Protein AF-A0A017RSM1-F1 (afdb_monomer_lite)

pLDDT: mean 86.15, std 14.22, range [49.44, 97.94]

Radius of gyration: 36.47 Å; chains: 1; bounding box: 91×20×106 Å

Secondary structure (DSSP, 8-state):
-HHHHHHHHHHHHHHHHHHHTS-HHHHHHHHHHHHHHHHHHHHHHHHHHHHHHHHHHHHHHHHHHHHHHHHHHHHHHHHHHHHHHHHHHHGGGTTSHHHHHHHHHHHHHHHHTHHHHHHHHHHHHHHHHHHHHHHHHHHTT-HHHHHHHHHHHHHHHHHHHHHHHHHHHHHHHHHHHHH-

Organism: NCBI:txid1403537

Sequence (180 aa):
MKKILSAVLTIMFIFTLTLINMDPVKAATEKQKKVELKAAKELEKTEKKALTEKIKAKKLELKALMERNKSLREDIKNKRQQIKSILAELNKSKDNPEIKAKLDQVNAKLLSLQPDKETLKNLRMAGKPFWEQFKANISAKNIDAALLNLEKIASIRDSRYEALAKINKTLDEILEILKK

Foldseek 3Di:
DVVVVVVVVVVVVVVVVVVVPPPVVVVVVVVVVVVVVVVVVVVVVVVLVVLVVLLVVLVVLLVVLVVLLVVLVVLLVVLVVVLVVLVVVLVVVCVPPLSVVLVVVLVVLVVVLPVLVVLLVVLVVVLVVLVVQLVVCVVVVVSVSNSVSSVVNSVSSVSNSVSSVVSSVSSVVSVVSSVD

Structure (mmCIF, N/CA/C/O backbone):
data_AF-A0A017RSM1-F1
#
_entry.id   AF-A0A017RSM1-F1
#
loop_
_atom_site.group_PDB
_atom_site.id
_atom_site.type_symbol
_atom_site.label_atom_id
_atom_site.label_alt_id
_atom_site.label_comp_id
_atom_site.label_asym_id
_atom_site.label_entity_id
_atom_site.label_seq_id
_atom_site.pdbx_PDB_ins_code
_atom_site.Cartn_x
_atom_site.Cartn_y
_atom_site.Cartn_z
_atom_site.occupancy
_atom_site.B_iso_or_equiv
_atom_site.auth_seq_id
_atom_site.auth_comp_id
_atom_site.auth_asym_id
_atom_site.auth_atom_id
_atom_site.pdbx_PDB_model_num
ATOM 1 N N . MET A 1 1 ? 67.145 2.877 -71.248 1.00 54.53 1 MET A N 1
ATOM 2 C CA . MET A 1 1 ? 65.804 3.485 -71.066 1.00 54.53 1 MET A CA 1
ATOM 3 C C . MET A 1 1 ? 64.622 2.540 -71.334 1.00 54.53 1 MET A C 1
ATOM 5 O O . MET A 1 1 ? 63.675 2.587 -70.565 1.00 54.53 1 MET A O 1
ATOM 9 N N . LYS A 1 2 ? 64.657 1.627 -72.324 1.00 53.34 2 LYS A N 1
ATOM 10 C CA . LYS A 1 2 ? 63.510 0.735 -72.645 1.00 53.34 2 LYS A CA 1
ATOM 11 C C . LYS A 1 2 ? 63.068 -0.240 -71.528 1.00 53.34 2 LYS A C 1
ATOM 13 O O . LYS A 1 2 ? 61.884 -0.532 -71.420 1.00 53.34 2 LYS A O 1
ATOM 18 N N . LYS A 1 3 ? 63.981 -0.710 -70.666 1.00 52.91 3 LYS A N 1
ATOM 19 C CA . LYS A 1 3 ? 63.658 -1.680 -69.594 1.00 52.91 3 LYS A CA 1
ATOM 20 C C . LYS A 1 3 ? 62.864 -1.078 -68.422 1.00 52.91 3 LYS A C 1
ATOM 22 O O . LYS A 1 3 ? 62.048 -1.769 -67.829 1.00 52.91 3 LYS A O 1
ATOM 27 N N . ILE A 1 4 ? 63.058 0.211 -68.129 1.00 57.16 4 ILE A N 1
ATOM 28 C CA . ILE A 1 4 ? 62.337 0.915 -67.052 1.00 57.16 4 ILE A CA 1
ATOM 29 C C . ILE A 1 4 ? 60.895 1.203 -67.488 1.00 57.16 4 ILE A C 1
ATOM 31 O O . ILE A 1 4 ? 59.965 0.989 -66.719 1.00 57.16 4 ILE A O 1
ATOM 35 N N . LEU A 1 5 ? 60.697 1.588 -68.754 1.00 54.53 5 LEU A N 1
ATOM 36 C CA . LEU A 1 5 ? 59.368 1.855 -69.306 1.00 54.53 5 LEU A CA 1
ATOM 37 C C . LEU A 1 5 ? 58.485 0.594 -69.327 1.00 54.53 5 LEU A C 1
ATOM 39 O O . LEU A 1 5 ? 57.304 0.668 -69.011 1.00 54.53 5 LEU A O 1
ATOM 43 N N . SER A 1 6 ? 59.073 -0.573 -69.618 1.00 61.00 6 SER A N 1
ATOM 44 C CA . SER A 1 6 ? 58.363 -1.857 -69.578 1.00 61.00 6 SER A CA 1
ATOM 45 C C . SER A 1 6 ? 57.949 -2.255 -68.160 1.00 61.00 6 SER A C 1
ATOM 47 O O . SER A 1 6 ? 56.839 -2.736 -67.981 1.00 61.00 6 SER A O 1
ATOM 49 N N . ALA A 1 7 ? 58.803 -2.042 -67.154 1.00 60.03 7 ALA A N 1
ATOM 50 C CA . ALA A 1 7 ? 58.479 -2.383 -65.768 1.00 60.03 7 ALA A CA 1
ATOM 51 C C . ALA A 1 7 ? 57.363 -1.491 -65.198 1.00 60.03 7 ALA A C 1
ATOM 53 O O . ALA A 1 7 ? 56.469 -1.983 -64.512 1.00 60.03 7 ALA A O 1
ATOM 54 N N . VAL A 1 8 ? 57.366 -0.196 -65.536 1.00 61.84 8 VAL A N 1
ATOM 55 C CA . VAL A 1 8 ? 56.298 0.740 -65.144 1.00 61.84 8 VAL A CA 1
ATOM 56 C C . VAL A 1 8 ? 54.967 0.368 -65.805 1.00 61.84 8 VAL A C 1
ATOM 58 O O . VAL A 1 8 ? 53.930 0.403 -65.143 1.00 61.84 8 VAL A O 1
ATOM 61 N N . LEU A 1 9 ? 54.987 -0.056 -67.073 1.00 61.38 9 LEU A N 1
ATOM 62 C CA . LEU A 1 9 ? 53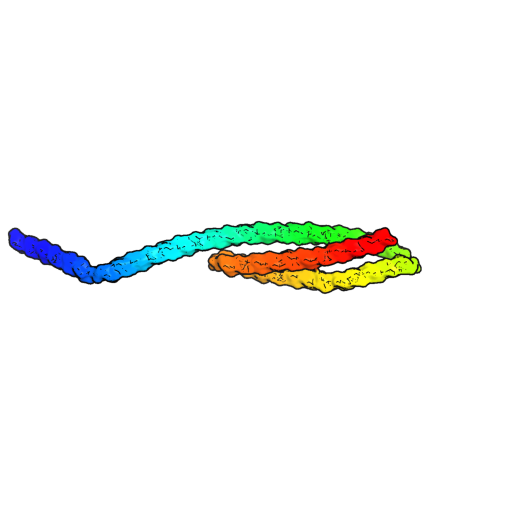.779 -0.482 -67.783 1.00 61.38 9 LEU A CA 1
ATOM 63 C C . LEU A 1 9 ? 53.177 -1.757 -67.174 1.00 61.38 9 LEU A C 1
ATOM 65 O O . LEU A 1 9 ? 51.967 -1.828 -66.982 1.00 61.38 9 LEU A O 1
ATOM 69 N N . THR A 1 10 ? 54.010 -2.733 -66.800 1.00 63.50 10 THR A N 1
ATOM 70 C CA . THR A 1 10 ? 53.542 -3.974 -66.164 1.00 63.50 10 THR A CA 1
ATOM 71 C C . THR A 1 10 ? 52.966 -3.716 -64.772 1.00 63.50 10 THR A C 1
ATOM 73 O O . THR A 1 10 ? 51.930 -4.279 -64.430 1.00 63.50 10 THR A O 1
ATOM 76 N N . ILE A 1 11 ? 53.575 -2.827 -63.978 1.00 60.25 11 ILE A N 1
ATOM 77 C CA . ILE A 1 11 ? 53.047 -2.460 -62.654 1.00 60.25 11 ILE A CA 1
ATOM 78 C C . ILE A 1 11 ? 51.705 -1.725 -62.789 1.00 60.25 11 ILE A C 1
ATOM 80 O O . ILE A 1 11 ? 50.766 -2.056 -62.067 1.00 60.25 11 ILE A O 1
ATOM 84 N N . MET A 1 12 ? 51.565 -0.798 -63.745 1.00 58.38 12 MET A N 1
ATOM 85 C CA . MET A 1 12 ? 50.278 -0.140 -64.022 1.00 58.38 12 MET A CA 1
ATOM 86 C C . MET A 1 12 ? 49.201 -1.124 -64.500 1.00 58.38 12 MET A C 1
ATOM 88 O O . MET A 1 12 ? 48.038 -0.997 -64.113 1.00 58.38 12 MET A O 1
ATOM 92 N N . PHE A 1 13 ? 49.570 -2.123 -65.304 1.00 57.28 13 PHE A N 1
ATOM 93 C CA . PHE A 1 13 ? 48.635 -3.135 -65.800 1.00 57.28 13 PHE A CA 1
ATOM 94 C C . PHE A 1 13 ? 48.176 -4.096 -64.691 1.00 57.28 13 PHE A C 1
ATOM 96 O O . PHE A 1 13 ? 47.001 -4.434 -64.596 1.00 57.28 13 PHE A O 1
ATOM 103 N N . ILE A 1 14 ? 49.077 -4.481 -63.782 1.00 57.78 14 ILE A N 1
ATOM 104 C CA . ILE A 1 14 ? 48.730 -5.306 -62.615 1.00 57.78 14 ILE A CA 1
ATOM 105 C C . ILE A 1 14 ? 47.837 -4.521 -61.644 1.00 57.78 14 ILE A C 1
ATOM 107 O O . ILE A 1 14 ? 46.861 -5.071 -61.141 1.00 57.78 14 ILE A O 1
ATOM 111 N N . PHE A 1 15 ? 48.122 -3.234 -61.418 1.00 50.91 15 PHE A N 1
ATOM 112 C CA . PHE A 1 15 ? 47.324 -2.382 -60.529 1.00 50.91 15 PHE A CA 1
ATOM 113 C C . PHE A 1 15 ? 45.919 -2.093 -61.085 1.00 50.91 15 PHE A C 1
ATOM 115 O O . PHE A 1 15 ? 44.957 -1.970 -60.331 1.00 50.91 15 PHE A O 1
ATOM 122 N N . THR A 1 16 ? 45.773 -2.026 -62.411 1.00 52.25 16 THR A N 1
ATOM 123 C CA . THR A 1 16 ? 44.460 -1.904 -63.063 1.00 52.25 16 THR A CA 1
ATOM 124 C C . THR A 1 16 ? 43.691 -3.228 -63.064 1.00 52.25 16 THR A C 1
ATOM 126 O O . THR A 1 16 ? 42.492 -3.216 -62.796 1.00 52.25 16 THR A O 1
ATOM 129 N N . LEU A 1 17 ? 44.350 -4.381 -63.243 1.00 49.44 17 LEU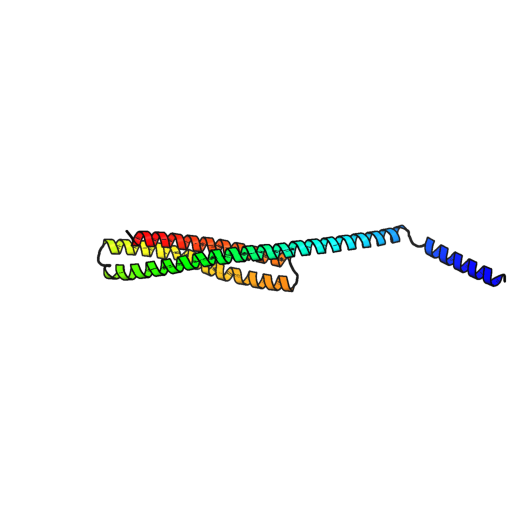 A N 1
ATOM 130 C CA . LEU A 1 17 ? 43.688 -5.690 -63.134 1.00 49.44 17 LEU A CA 1
ATOM 131 C C . LEU A 1 17 ? 43.195 -6.017 -61.716 1.00 49.44 17 LEU A C 1
ATOM 133 O O . LEU A 1 17 ? 42.135 -6.625 -61.564 1.00 49.44 17 LEU A O 1
ATOM 137 N N . THR A 1 18 ? 43.922 -5.623 -60.669 1.00 51.97 18 THR A N 1
ATOM 138 C CA . THR A 1 18 ? 43.472 -5.846 -59.284 1.00 51.97 18 THR A CA 1
ATOM 139 C C . THR A 1 18 ? 42.288 -4.956 -58.901 1.00 51.97 18 THR A C 1
ATOM 141 O O . THR A 1 18 ? 41.441 -5.393 -58.125 1.00 51.97 18 THR A O 1
ATOM 144 N N . LEU A 1 19 ? 42.165 -3.759 -59.490 1.00 50.75 19 LEU A N 1
ATOM 145 C CA . LEU A 1 19 ? 40.990 -2.892 -59.335 1.00 50.75 19 LEU A CA 1
ATOM 146 C C . LEU A 1 19 ? 39.756 -3.404 -60.099 1.00 50.75 19 LEU A C 1
ATOM 148 O O . LEU A 1 19 ? 38.639 -3.221 -59.622 1.00 50.75 19 LEU A O 1
ATOM 152 N N . ILE A 1 20 ? 39.939 -4.077 -61.240 1.00 52.16 20 ILE A N 1
ATOM 153 C CA . ILE A 1 20 ? 38.838 -4.659 -62.035 1.00 52.16 20 ILE A CA 1
ATOM 154 C C . ILE A 1 20 ? 38.288 -5.950 -61.395 1.00 52.16 20 ILE A C 1
ATOM 156 O O . ILE A 1 20 ? 37.106 -6.248 -61.538 1.00 52.16 20 ILE A O 1
ATOM 160 N N . ASN A 1 21 ? 39.101 -6.685 -60.626 1.00 51.22 21 ASN A N 1
ATOM 161 C CA . ASN A 1 21 ? 38.683 -7.917 -59.940 1.00 51.22 21 ASN A CA 1
ATOM 162 C C . ASN A 1 21 ? 38.041 -7.700 -58.555 1.00 51.22 21 ASN A C 1
ATOM 164 O O . ASN A 1 21 ? 37.676 -8.673 -57.888 1.00 51.22 21 ASN A O 1
ATOM 168 N N . MET A 1 22 ? 37.873 -6.455 -58.097 1.00 52.41 22 MET A N 1
ATOM 169 C CA . MET A 1 22 ? 36.975 -6.184 -56.975 1.00 52.41 22 MET A CA 1
ATOM 170 C C . MET A 1 22 ? 35.540 -6.181 -57.487 1.00 52.41 22 MET A C 1
ATOM 172 O O . MET A 1 22 ? 35.078 -5.196 -58.052 1.00 52.41 22 MET A O 1
ATOM 176 N N . ASP A 1 23 ? 34.844 -7.291 -57.250 1.00 58.09 23 ASP A N 1
ATOM 177 C CA . ASP A 1 23 ? 33.422 -7.463 -57.537 1.00 58.09 23 ASP A CA 1
ATOM 178 C C . ASP A 1 23 ? 32.638 -6.242 -56.997 1.00 58.09 23 ASP A C 1
ATOM 180 O O . ASP A 1 23 ? 32.518 -6.080 -55.772 1.00 58.09 23 ASP A O 1
ATOM 184 N N . PRO A 1 24 ? 32.128 -5.334 -57.851 1.00 60.41 24 PRO A N 1
ATOM 185 C CA . PRO A 1 24 ? 31.514 -4.080 -57.404 1.00 60.41 24 PRO A CA 1
ATOM 186 C C . PRO A 1 24 ? 30.285 -4.339 -56.522 1.00 60.41 24 PRO A C 1
ATOM 188 O O . PRO A 1 24 ? 29.954 -3.537 -55.647 1.00 60.41 24 PRO A O 1
ATOM 191 N N . VAL A 1 25 ? 29.674 -5.517 -56.677 1.00 60.72 25 VAL A N 1
ATOM 192 C CA . VAL A 1 25 ? 28.591 -6.039 -55.839 1.00 60.72 25 VAL A CA 1
ATOM 193 C C . VAL A 1 25 ? 29.071 -6.362 -54.417 1.00 60.72 25 VAL A C 1
ATOM 195 O O . VAL A 1 25 ? 28.372 -6.035 -53.455 1.00 60.72 25 VAL A O 1
ATOM 198 N N . LYS A 1 26 ? 30.276 -6.927 -54.234 1.00 61.41 26 LYS A N 1
ATOM 199 C CA . LYS A 1 26 ? 30.864 -7.181 -52.900 1.00 61.41 26 LYS A CA 1
ATOM 200 C C . LYS A 1 26 ? 31.230 -5.881 -52.185 1.00 61.41 26 LYS A C 1
ATOM 202 O O . LYS A 1 26 ? 30.910 -5.716 -51.012 1.00 61.41 26 LYS A O 1
ATOM 207 N N . ALA A 1 27 ? 31.822 -4.922 -52.895 1.00 63.16 27 ALA A N 1
ATOM 208 C CA . ALA A 1 27 ? 32.165 -3.620 -52.319 1.00 63.16 27 ALA A CA 1
ATOM 209 C C . ALA A 1 27 ? 30.917 -2.789 -51.949 1.00 63.16 27 ALA A C 1
ATOM 211 O O . ALA A 1 27 ? 30.913 -2.081 -50.937 1.00 63.16 27 ALA A O 1
ATOM 212 N N . ALA A 1 28 ? 29.842 -2.881 -52.742 1.00 65.00 28 ALA A N 1
ATOM 213 C CA . ALA A 1 28 ? 28.561 -2.242 -52.446 1.00 65.00 28 ALA A CA 1
ATOM 214 C C . ALA A 1 28 ? 27.857 -2.892 -51.243 1.00 65.00 28 ALA A C 1
ATOM 216 O O . ALA A 1 28 ? 27.451 -2.183 -50.321 1.00 65.00 28 ALA A O 1
ATOM 217 N N . THR A 1 29 ? 27.788 -4.227 -51.195 1.00 65.19 29 THR A N 1
ATOM 218 C CA . THR A 1 29 ? 27.169 -4.963 -50.075 1.00 65.19 29 THR A CA 1
ATOM 219 C C . THR A 1 29 ? 27.910 -4.760 -48.752 1.00 65.19 29 THR A C 1
ATOM 221 O O 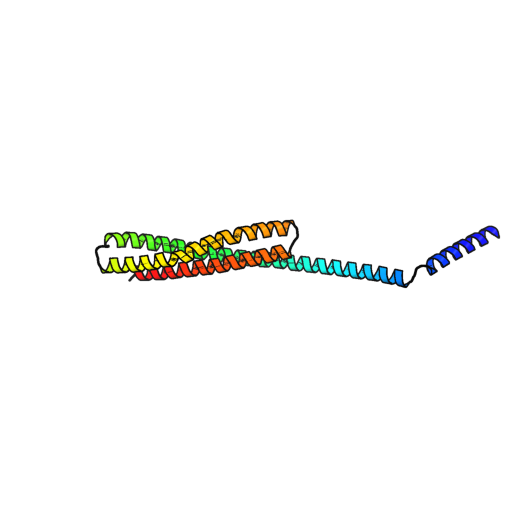. THR A 1 29 ? 27.280 -4.640 -47.703 1.00 65.19 29 THR A O 1
ATOM 224 N N . GLU A 1 30 ? 29.238 -4.647 -48.767 1.00 69.19 30 GLU A N 1
ATOM 225 C CA . GLU A 1 30 ? 30.029 -4.394 -47.558 1.00 69.19 30 GLU A CA 1
ATOM 226 C C . GLU A 1 30 ? 29.860 -2.956 -47.030 1.00 69.19 30 GLU A C 1
ATOM 228 O O . GLU A 1 30 ? 29.717 -2.737 -45.820 1.00 69.19 30 GLU A O 1
ATOM 233 N N . LYS A 1 31 ? 29.773 -1.962 -47.928 1.00 70.50 31 LYS A N 1
ATOM 234 C CA . LYS A 1 31 ? 29.406 -0.583 -47.560 1.00 70.50 31 LYS A CA 1
ATOM 235 C C . LYS A 1 31 ? 27.995 -0.514 -46.977 1.00 70.50 31 LYS A C 1
ATOM 237 O O . LYS A 1 31 ? 27.802 0.158 -45.964 1.00 70.50 31 LYS A O 1
ATOM 242 N N . GLN A 1 32 ? 27.041 -1.227 -47.568 1.00 70.62 32 GLN A N 1
ATOM 243 C CA . GLN A 1 32 ? 25.647 -1.259 -47.123 1.00 70.62 32 GLN A CA 1
ATOM 244 C C . GLN A 1 32 ? 25.513 -1.893 -45.729 1.00 70.62 32 GLN A C 1
ATOM 246 O O . GLN A 1 32 ? 24.965 -1.258 -44.829 1.00 70.62 32 GLN A O 1
ATOM 251 N N . LYS A 1 33 ? 26.171 -3.036 -45.480 1.00 74.50 33 LYS A N 1
ATOM 252 C CA . LYS A 1 33 ? 26.265 -3.647 -44.137 1.00 74.50 33 LYS A CA 1
ATOM 253 C C . LYS A 1 33 ? 26.856 -2.699 -43.090 1.00 74.50 33 LYS A C 1
ATOM 255 O O . LYS A 1 33 ? 26.401 -2.659 -41.950 1.00 74.50 33 LYS A O 1
ATOM 260 N N . LYS A 1 34 ? 27.873 -1.907 -43.450 1.00 74.94 34 LYS A N 1
ATOM 261 C CA . LYS A 1 34 ? 28.491 -0.933 -42.533 1.00 74.94 34 LYS A CA 1
ATOM 262 C C . LYS A 1 34 ? 27.555 0.235 -42.203 1.00 74.94 34 LYS A C 1
ATOM 264 O O . LYS A 1 34 ? 27.620 0.758 -41.090 1.00 74.94 34 LYS A O 1
ATOM 269 N N . VAL A 1 35 ? 26.710 0.651 -43.147 1.00 79.06 35 VAL A N 1
ATOM 270 C CA . VAL A 1 35 ? 25.677 1.680 -42.940 1.00 79.06 35 VAL A CA 1
ATOM 271 C C . VAL A 1 35 ? 24.557 1.146 -42.047 1.00 79.06 35 VAL A C 1
ATOM 273 O O . VAL A 1 35 ? 24.235 1.794 -41.054 1.00 79.06 35 VAL A O 1
ATOM 276 N N . GLU A 1 36 ? 24.044 -0.055 -42.319 1.00 80.12 36 GLU A N 1
ATOM 277 C CA . GLU A 1 36 ? 23.029 -0.721 -41.488 1.00 80.12 36 GLU A CA 1
ATOM 278 C C . GLU A 1 36 ? 23.520 -0.930 -40.051 1.00 80.12 36 GLU A C 1
ATOM 280 O O . GLU A 1 36 ? 22.818 -0.600 -39.099 1.00 80.12 36 GLU A O 1
ATOM 285 N N . LEU A 1 37 ? 24.769 -1.371 -39.872 1.00 81.19 37 LEU A N 1
ATOM 286 C CA . LEU A 1 37 ? 25.370 -1.538 -38.548 1.00 81.19 37 LEU A CA 1
ATOM 287 C C . LEU A 1 37 ? 25.503 -0.206 -37.791 1.00 81.19 37 LEU A C 1
ATOM 289 O O . LEU A 1 37 ? 25.344 -0.166 -36.572 1.00 81.19 37 LEU A O 1
ATOM 293 N N . LYS A 1 38 ? 25.814 0.894 -38.489 1.00 75.69 38 LYS A N 1
ATOM 294 C CA . LYS A 1 38 ? 25.852 2.233 -37.879 1.00 75.69 38 LYS A CA 1
ATOM 295 C C . LYS A 1 38 ? 24.454 2.708 -37.485 1.00 75.69 38 LYS A C 1
ATOM 297 O O . LYS A 1 38 ? 24.298 3.223 -36.382 1.00 75.69 38 LYS A O 1
ATOM 302 N N . ALA A 1 39 ? 23.462 2.509 -38.351 1.00 74.62 39 ALA A N 1
ATOM 303 C CA . ALA A 1 39 ? 22.072 2.856 -38.073 1.00 74.62 39 ALA A CA 1
ATOM 304 C C . ALA A 1 39 ? 21.522 2.056 -36.881 1.00 74.62 39 ALA A C 1
ATOM 306 O O . ALA A 1 39 ? 20.962 2.647 -35.962 1.00 74.62 39 ALA A O 1
ATOM 307 N N . ALA A 1 40 ? 21.780 0.745 -36.829 1.00 74.75 40 ALA A N 1
ATOM 308 C CA . ALA A 1 40 ? 21.398 -0.116 -35.711 1.00 74.75 40 ALA A CA 1
ATOM 309 C C . ALA A 1 40 ? 22.032 0.336 -34.383 1.00 74.75 40 ALA A C 1
ATOM 311 O O . ALA A 1 40 ? 21.354 0.379 -33.362 1.00 74.75 40 ALA A O 1
ATOM 312 N N . LYS A 1 41 ? 23.308 0.748 -34.390 1.00 79.38 41 LYS A N 1
ATOM 313 C CA . LYS A 1 41 ? 23.989 1.267 -33.188 1.00 79.38 41 LYS A CA 1
ATOM 314 C C . LYS A 1 41 ? 23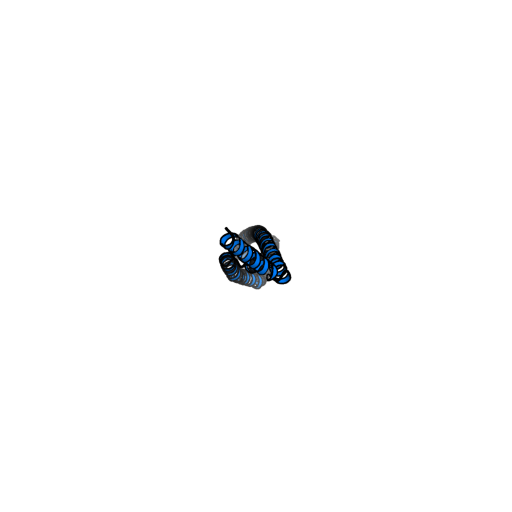.420 2.599 -32.694 1.00 79.38 41 LYS A C 1
ATOM 316 O O . LYS A 1 41 ? 23.344 2.815 -31.485 1.00 79.38 41 LYS A O 1
ATOM 321 N N . GLU A 1 42 ? 23.049 3.507 -33.595 1.00 78.75 42 GLU A N 1
ATOM 322 C CA . GLU A 1 42 ? 22.400 4.770 -33.210 1.00 78.75 42 GLU A CA 1
ATOM 323 C C . GLU A 1 42 ? 20.961 4.543 -32.714 1.00 78.75 42 GLU A C 1
ATOM 325 O O . GLU A 1 42 ? 20.553 5.156 -31.722 1.00 78.75 42 GLU A O 1
ATOM 330 N N . LEU A 1 43 ? 20.220 3.604 -33.313 1.00 78.44 43 LEU A N 1
ATOM 331 C CA . LEU A 1 43 ? 18.910 3.176 -32.815 1.00 78.44 43 LEU A CA 1
ATOM 332 C C . LEU A 1 43 ? 19.027 2.587 -31.398 1.00 78.44 43 LEU A C 1
ATOM 334 O O . LEU A 1 43 ? 18.395 3.074 -30.467 1.00 78.44 43 LEU A O 1
ATOM 338 N N . GLU A 1 44 ? 19.944 1.644 -31.185 1.00 76.62 44 GLU A N 1
ATOM 339 C CA . GLU A 1 44 ? 20.186 1.032 -29.873 1.00 76.62 44 GLU A CA 1
ATOM 340 C C . GLU A 1 44 ? 20.565 2.083 -28.809 1.00 76.62 44 GLU A C 1
ATOM 342 O O . GLU A 1 44 ? 20.146 2.027 -27.649 1.00 76.62 44 GLU A O 1
ATOM 347 N N . LYS A 1 45 ? 21.356 3.091 -29.187 1.00 77.81 45 LYS A N 1
ATOM 348 C CA . LYS A 1 45 ? 21.754 4.192 -28.298 1.00 77.81 45 LYS A CA 1
ATOM 349 C C . LYS A 1 45 ? 20.579 5.100 -27.935 1.00 77.81 45 LYS A C 1
ATOM 351 O O . LYS A 1 45 ? 20.493 5.550 -26.789 1.00 77.81 45 LYS A O 1
ATOM 356 N N . THR A 1 46 ? 19.703 5.401 -28.889 1.00 78.19 46 THR A N 1
ATOM 357 C CA . THR A 1 46 ? 18.509 6.225 -28.649 1.00 78.19 46 THR A CA 1
ATOM 358 C C . THR A 1 46 ? 17.478 5.476 -27.805 1.00 78.19 46 THR A C 1
ATOM 360 O O . THR A 1 46 ? 16.983 6.039 -26.826 1.00 78.19 46 THR A O 1
ATOM 363 N N . GLU A 1 47 ? 17.262 4.186 -28.064 1.00 79.25 47 GLU A N 1
ATOM 364 C CA . GLU A 1 47 ? 16.417 3.306 -27.248 1.00 79.25 47 GLU A CA 1
ATOM 365 C C . GLU A 1 47 ? 16.921 3.204 -25.803 1.00 79.25 47 GLU A C 1
ATOM 367 O O . GLU A 1 47 ? 16.162 3.433 -24.858 1.00 79.25 47 GLU A O 1
ATOM 372 N N . LYS A 1 48 ? 18.226 2.976 -25.596 1.00 79.12 48 LYS A N 1
ATOM 373 C CA . LYS A 1 48 ? 18.827 2.933 -24.249 1.00 79.12 48 LYS A CA 1
ATOM 374 C C . LYS A 1 48 ? 18.642 4.234 -23.469 1.00 79.12 48 LYS A C 1
ATOM 376 O O . LYS A 1 48 ? 18.386 4.196 -22.261 1.00 79.12 48 LYS A O 1
ATOM 381 N N . LYS A 1 49 ? 18.757 5.390 -24.132 1.00 83.00 49 LYS A N 1
ATOM 382 C CA . LYS A 1 49 ? 18.476 6.693 -23.505 1.00 83.00 49 LYS A CA 1
ATOM 383 C C . LYS A 1 49 ? 17.010 6.797 -23.090 1.00 83.00 49 LYS A C 1
ATOM 385 O O . LYS A 1 49 ? 16.739 7.129 -21.938 1.00 83.00 49 LYS A O 1
ATOM 390 N N . ALA A 1 50 ? 16.083 6.457 -23.985 1.00 82.44 50 ALA A N 1
ATOM 391 C CA . ALA A 1 50 ? 14.652 6.495 -23.697 1.00 82.44 50 ALA A CA 1
ATOM 392 C C . ALA A 1 50 ? 14.274 5.577 -22.521 1.00 82.44 50 ALA A C 1
ATOM 394 O O . ALA A 1 50 ? 13.542 5.986 -21.619 1.00 82.44 50 ALA A O 1
ATOM 395 N N . LEU A 1 51 ? 14.818 4.359 -22.477 1.00 83.50 51 LEU A N 1
ATOM 396 C CA . LEU A 1 51 ? 14.574 3.420 -21.383 1.00 83.50 51 LEU A CA 1
ATOM 397 C C . LEU A 1 51 ? 15.160 3.904 -20.045 1.00 83.50 51 LEU A C 1
ATOM 399 O O . LEU A 1 51 ? 14.540 3.739 -18.993 1.00 83.50 51 LEU A O 1
ATOM 403 N N . THR A 1 52 ? 16.322 4.559 -20.071 1.00 83.94 52 THR A N 1
ATOM 404 C CA . THR A 1 52 ? 16.920 5.155 -18.865 1.00 83.94 52 THR A CA 1
ATOM 405 C C . THR A 1 52 ? 16.031 6.259 -18.287 1.00 83.94 52 THR A C 1
ATOM 407 O O . THR A 1 52 ? 15.820 6.311 -17.073 1.00 83.94 52 THR A O 1
ATOM 410 N N . GLU A 1 53 ? 15.463 7.112 -19.142 1.00 89.25 53 GLU A N 1
ATOM 411 C CA . GLU A 1 53 ? 14.507 8.140 -18.716 1.00 89.25 53 GLU A CA 1
ATOM 412 C C . GLU A 1 53 ? 13.205 7.524 -18.178 1.00 89.25 53 GLU A C 1
ATOM 414 O O . GLU A 1 53 ? 12.722 7.944 -17.123 1.00 89.25 53 GLU A O 1
ATOM 419 N N . LYS A 1 54 ? 12.693 6.449 -18.798 1.00 89.00 54 LYS A N 1
ATOM 420 C CA . LYS A 1 54 ? 11.546 5.692 -18.260 1.00 89.00 54 LYS A CA 1
ATOM 421 C C . LYS A 1 54 ? 11.814 5.154 -16.852 1.00 89.00 54 LYS A C 1
ATOM 423 O O . LYS A 1 54 ? 10.960 5.282 -15.976 1.00 89.00 54 LYS A O 1
ATOM 428 N N . ILE A 1 55 ? 13.005 4.611 -16.589 1.00 89.75 55 ILE A N 1
ATOM 429 C CA . ILE A 1 55 ? 13.388 4.150 -15.244 1.00 89.75 55 ILE A CA 1
ATOM 430 C C . ILE A 1 55 ? 13.387 5.302 -14.235 1.00 89.75 55 ILE A C 1
ATOM 432 O O . ILE A 1 55 ? 12.917 5.127 -13.108 1.00 89.75 55 ILE A O 1
ATOM 436 N N . LYS A 1 56 ? 13.909 6.480 -14.603 1.00 90.62 56 LYS A N 1
ATOM 437 C CA . LYS A 1 56 ? 13.887 7.659 -13.720 1.00 90.62 56 LYS A CA 1
ATOM 438 C C . LYS A 1 56 ? 12.454 8.076 -13.393 1.00 90.62 56 LYS A C 1
ATOM 440 O O . LYS A 1 56 ? 12.143 8.261 -12.217 1.00 90.62 56 LYS A O 1
ATOM 445 N N . ALA A 1 57 ? 11.589 8.150 -14.403 1.00 91.19 57 ALA A N 1
ATOM 446 C CA . ALA A 1 57 ? 10.177 8.471 -14.226 1.00 91.19 57 ALA A CA 1
ATOM 447 C C . ALA A 1 57 ? 9.483 7.463 -13.293 1.00 91.19 57 ALA A C 1
ATOM 449 O O . ALA A 1 57 ? 8.873 7.858 -12.300 1.00 91.19 57 ALA A O 1
ATOM 450 N N . LYS A 1 58 ? 9.678 6.155 -13.517 1.00 92.00 58 LYS A N 1
ATOM 451 C CA . LYS A 1 58 ? 9.123 5.103 -12.649 1.00 92.00 58 LYS A CA 1
ATOM 452 C C . LYS A 1 58 ? 9.641 5.166 -11.213 1.00 92.00 58 LYS A C 1
ATOM 454 O O . LYS A 1 58 ? 8.886 4.926 -10.275 1.00 92.00 58 LYS A O 1
ATOM 459 N N . LYS A 1 59 ? 10.902 5.543 -10.994 1.00 91.19 59 LYS A N 1
ATOM 460 C CA . LYS A 1 59 ? 11.422 5.774 -9.635 1.00 91.19 59 LYS A CA 1
ATOM 461 C C . LYS A 1 59 ? 10.732 6.946 -8.933 1.00 91.19 59 LYS A C 1
ATOM 463 O O . LYS A 1 59 ? 10.530 6.869 -7.722 1.00 91.19 59 LYS A O 1
ATOM 468 N N . LEU A 1 60 ? 10.398 8.019 -9.653 1.00 93.69 60 LEU A N 1
ATOM 469 C CA . LEU A 1 60 ? 9.657 9.153 -9.092 1.00 93.69 60 LEU A CA 1
ATOM 470 C C . LEU A 1 60 ? 8.224 8.754 -8.726 1.00 93.69 60 LEU A C 1
ATOM 472 O O . LEU A 1 60 ? 7.792 9.022 -7.607 1.00 93.69 60 LEU A O 1
ATOM 476 N N . GLU A 1 61 ? 7.539 8.031 -9.612 1.00 93.62 61 GLU A N 1
ATOM 477 C CA . GLU A 1 61 ? 6.212 7.459 -9.350 1.00 93.62 61 GLU A CA 1
ATOM 478 C C . GLU A 1 61 ? 6.229 6.572 -8.093 1.00 93.62 61 GLU A C 1
ATOM 480 O O . GLU A 1 61 ? 5.450 6.774 -7.162 1.00 93.62 61 GLU A O 1
ATOM 485 N N . LEU A 1 62 ? 7.206 5.664 -7.987 1.00 94.06 62 LEU A N 1
ATOM 486 C CA . LEU A 1 62 ? 7.380 4.817 -6.805 1.00 94.06 62 LEU A CA 1
ATOM 487 C C . LEU A 1 62 ? 7.602 5.613 -5.518 1.00 94.06 62 LEU A C 1
ATOM 489 O O . LEU A 1 62 ? 7.085 5.228 -4.469 1.00 94.06 62 LEU A O 1
ATOM 493 N N . LYS A 1 63 ? 8.370 6.709 -5.565 1.00 93.81 63 LYS A N 1
ATOM 494 C CA . LYS A 1 63 ? 8.550 7.591 -4.402 1.00 93.81 63 LYS A CA 1
ATOM 495 C C . LYS A 1 63 ? 7.224 8.203 -3.961 1.00 93.81 63 LYS A C 1
ATOM 497 O O . LYS A 1 63 ? 6.917 8.149 -2.772 1.00 93.81 63 LYS A O 1
ATOM 502 N N . ALA A 1 64 ? 6.422 8.701 -4.900 1.00 94.00 64 ALA A N 1
ATOM 503 C CA . ALA A 1 64 ? 5.102 9.245 -4.597 1.00 94.00 64 ALA A CA 1
ATOM 504 C C . ALA A 1 64 ? 4.182 8.184 -3.963 1.00 94.00 64 ALA A C 1
ATOM 506 O O . ALA A 1 64 ? 3.572 8.435 -2.922 1.00 94.00 64 ALA A O 1
ATOM 507 N N . LEU A 1 65 ? 4.155 6.963 -4.510 1.00 93.94 65 LEU A N 1
ATOM 508 C CA . LEU A 1 65 ? 3.388 5.848 -3.939 1.00 93.94 65 LEU A CA 1
ATOM 509 C C . LEU A 1 65 ? 3.851 5.474 -2.525 1.00 93.94 65 LEU A C 1
ATOM 511 O O . LEU A 1 65 ? 3.031 5.143 -1.662 1.00 93.94 65 LEU A O 1
ATOM 515 N N . MET A 1 66 ? 5.160 5.515 -2.263 1.00 92.81 66 MET A N 1
ATOM 516 C CA . MET A 1 66 ? 5.712 5.249 -0.934 1.00 92.81 66 MET A CA 1
ATOM 517 C C . MET A 1 66 ? 5.290 6.305 0.088 1.00 92.81 66 MET A C 1
ATOM 519 O O . MET A 1 66 ? 4.886 5.924 1.188 1.00 92.81 66 MET A O 1
ATOM 523 N N . GLU A 1 67 ? 5.331 7.590 -0.266 1.00 95.00 67 GLU A N 1
ATOM 524 C CA . GLU A 1 67 ? 4.881 8.667 0.625 1.00 95.00 67 GLU A CA 1
ATOM 525 C C . GLU A 1 67 ? 3.369 8.599 0.876 1.00 95.00 67 GLU A C 1
ATOM 527 O O . GLU A 1 67 ? 2.937 8.678 2.027 1.00 95.00 67 GLU A O 1
ATOM 532 N N . ARG A 1 68 ? 2.562 8.308 -0.153 1.00 94.31 68 ARG A N 1
ATOM 533 C CA . ARG A 1 68 ? 1.115 8.086 0.004 1.00 94.31 68 ARG A CA 1
ATOM 534 C C . ARG A 1 68 ? 0.811 6.943 0.981 1.00 94.31 68 ARG A C 1
ATOM 536 O O . ARG A 1 68 ? -0.006 7.088 1.888 1.00 94.31 68 ARG A O 1
ATOM 543 N N . ASN A 1 69 ? 1.508 5.812 0.843 1.00 95.50 69 ASN A N 1
ATOM 544 C CA . ASN A 1 69 ? 1.409 4.686 1.779 1.00 95.50 69 ASN A CA 1
ATOM 545 C C . ASN A 1 69 ? 1.860 5.064 3.201 1.00 95.50 69 ASN A C 1
ATOM 547 O O . ASN A 1 69 ? 1.325 4.545 4.179 1.00 95.50 69 ASN A O 1
ATOM 551 N N . LYS A 1 70 ? 2.886 5.909 3.337 1.00 95.69 70 LYS A N 1
ATOM 552 C CA . LYS A 1 70 ? 3.440 6.325 4.630 1.00 95.69 70 LYS A CA 1
ATOM 553 C C . LYS A 1 70 ? 2.468 7.218 5.395 1.00 95.69 70 LYS A C 1
ATOM 555 O O . LYS A 1 70 ? 2.216 6.925 6.558 1.00 95.69 70 LYS A O 1
ATOM 560 N N . SER A 1 71 ? 1.895 8.226 4.738 1.00 95.44 71 SER A N 1
ATOM 561 C CA . SER A 1 71 ? 0.869 9.099 5.325 1.00 95.44 71 SER A CA 1
ATOM 562 C C . SER A 1 71 ? -0.300 8.277 5.876 1.00 95.44 71 SER A C 1
ATOM 564 O O . SER A 1 71 ? -0.595 8.351 7.065 1.00 95.44 71 SER A O 1
ATOM 566 N N . LEU A 1 72 ? -0.853 7.365 5.072 1.00 96.56 72 LEU A N 1
ATOM 567 C CA . LEU A 1 72 ? -1.985 6.541 5.497 1.00 96.56 72 LEU A CA 1
ATOM 568 C C . LEU A 1 72 ? -1.650 5.592 6.664 1.00 96.56 72 LEU A C 1
ATOM 570 O O . LEU A 1 72 ? -2.501 5.282 7.495 1.00 96.56 72 LEU A O 1
ATOM 574 N N . ARG A 1 73 ? -0.400 5.122 6.759 1.00 96.75 73 ARG A N 1
ATOM 575 C CA . ARG A 1 73 ? 0.054 4.320 7.908 1.00 96.75 73 ARG A CA 1
ATOM 576 C C . ARG A 1 73 ? 0.116 5.130 9.196 1.00 96.75 73 ARG A C 1
ATOM 578 O O . ARG A 1 73 ? -0.150 4.553 10.250 1.00 96.75 73 ARG A O 1
ATOM 585 N N . GLU A 1 74 ? 0.491 6.403 9.121 1.00 97.38 74 GLU A N 1
ATOM 586 C CA . GLU A 1 74 ? 0.521 7.270 10.298 1.00 97.38 74 GLU A CA 1
ATOM 587 C C . GLU A 1 74 ? -0.902 7.577 10.776 1.00 97.38 74 GLU A C 1
ATOM 589 O O . GLU A 1 74 ? -1.185 7.424 11.963 1.00 97.38 74 GLU A O 1
ATOM 594 N N . ASP A 1 75 ? -1.834 7.844 9.857 1.00 97.56 75 ASP A N 1
ATOM 595 C CA . ASP A 1 75 ? -3.253 8.022 10.190 1.00 97.56 75 ASP A CA 1
ATOM 596 C C . ASP A 1 75 ? -3.829 6.789 10.899 1.00 97.56 75 ASP A C 1
ATOM 598 O O . ASP A 1 75 ? -4.432 6.893 11.969 1.00 97.56 75 ASP A O 1
ATOM 602 N N . ILE A 1 76 ? -3.570 5.593 10.358 1.00 97.75 76 ILE A N 1
ATOM 603 C CA . ILE A 1 76 ? -3.969 4.320 10.976 1.00 97.75 76 ILE A CA 1
ATOM 604 C C . ILE A 1 76 ? -3.372 4.173 12.378 1.00 97.75 76 ILE A C 1
ATOM 606 O O . ILE A 1 76 ? -4.048 3.705 13.295 1.00 97.75 76 ILE A O 1
ATOM 610 N N . LYS A 1 77 ? -2.099 4.533 12.564 1.00 97.38 77 LYS A N 1
ATOM 611 C CA . LYS A 1 77 ? -1.426 4.448 13.866 1.00 97.38 77 LYS A CA 1
ATOM 612 C C . LYS A 1 77 ? -2.094 5.370 14.886 1.00 97.38 77 LYS A C 1
ATOM 614 O O . LYS A 1 77 ? -2.404 4.908 15.985 1.00 97.38 77 LYS A O 1
ATOM 619 N N . ASN A 1 78 ? -2.391 6.608 14.499 1.00 97.62 78 ASN A N 1
ATOM 620 C CA . ASN A 1 78 ? -3.074 7.581 15.347 1.00 97.62 78 ASN A CA 1
ATOM 621 C C . ASN A 1 78 ? -4.483 7.105 15.728 1.00 97.62 78 ASN A C 1
ATOM 623 O O . ASN A 1 78 ? -4.816 7.060 16.913 1.00 97.62 78 ASN A O 1
ATOM 627 N N . LYS A 1 79 ? -5.284 6.637 14.760 1.00 97.94 79 LYS A N 1
ATOM 628 C CA . LYS A 1 79 ? -6.630 6.092 15.022 1.00 97.94 79 LYS A CA 1
ATOM 629 C C . LYS A 1 79 ? -6.594 4.877 15.940 1.00 97.94 79 LYS A C 1
ATOM 631 O O . LYS A 1 79 ? -7.384 4.783 16.873 1.00 97.94 79 LYS A O 1
ATOM 636 N N . ARG A 1 80 ? -5.641 3.958 15.742 1.00 96.75 80 ARG A N 1
ATOM 637 C CA . ARG A 1 80 ? -5.463 2.802 16.638 1.00 96.75 80 ARG A CA 1
ATOM 638 C C . ARG A 1 80 ? -5.152 3.222 18.070 1.00 96.75 80 ARG A C 1
ATOM 640 O O . ARG A 1 80 ? -5.643 2.579 18.994 1.00 96.75 80 ARG A O 1
ATOM 647 N N . GLN A 1 81 ? -4.343 4.262 18.261 1.00 96.94 81 GLN A N 1
ATOM 648 C CA . GLN A 1 81 ? -4.041 4.783 19.591 1.00 96.94 81 GLN A CA 1
ATOM 649 C C . GLN A 1 81 ? -5.280 5.411 20.242 1.00 96.94 81 GLN A C 1
ATOM 651 O O . GLN A 1 81 ? -5.562 5.104 21.398 1.00 96.94 81 GLN A O 1
ATOM 656 N N . GLN A 1 82 ? -6.053 6.204 19.492 1.00 97.00 82 GLN A N 1
ATOM 657 C CA . GLN A 1 82 ? -7.319 6.776 19.966 1.00 97.00 82 GLN A CA 1
ATOM 658 C C . GLN A 1 82 ? -8.318 5.685 20.375 1.00 97.00 82 GLN A C 1
ATOM 660 O O . GLN A 1 82 ? -8.791 5.681 21.508 1.00 97.00 82 GLN A O 1
ATOM 665 N N . ILE A 1 83 ? -8.563 4.703 19.499 1.00 96.69 83 ILE A N 1
ATOM 666 C CA . ILE A 1 83 ? -9.447 3.557 19.774 1.00 96.69 83 ILE A CA 1
ATOM 667 C C . ILE A 1 83 ? -8.995 2.815 21.032 1.00 96.69 83 ILE A C 1
ATOM 669 O O . ILE A 1 83 ? -9.816 2.491 21.884 1.00 96.69 83 ILE A O 1
ATOM 673 N N . LYS A 1 84 ? -7.687 2.562 21.181 1.00 95.56 84 LYS A N 1
ATOM 674 C CA . LYS A 1 84 ? -7.146 1.877 22.361 1.00 95.56 84 LYS A CA 1
ATOM 675 C C . LYS A 1 84 ? -7.428 2.652 23.652 1.00 95.56 84 LYS A C 1
ATOM 677 O O . LYS A 1 84 ? -7.737 2.022 24.659 1.00 95.56 84 LYS A O 1
ATOM 682 N N . SER A 1 85 ? -7.322 3.981 23.620 1.00 94.81 85 SER A N 1
ATOM 683 C CA . SER A 1 85 ? -7.617 4.837 24.774 1.00 94.81 85 SER A CA 1
ATOM 684 C C . SER A 1 85 ? -9.093 4.751 25.160 1.00 94.81 85 SER A C 1
ATOM 686 O O . SER A 1 85 ? -9.404 4.448 26.307 1.00 94.81 85 SER A O 1
ATOM 688 N N . ILE A 1 86 ? -9.995 4.915 24.188 1.00 94.88 86 ILE A N 1
ATOM 689 C CA . ILE A 1 86 ? -11.444 4.893 24.437 1.00 94.88 86 ILE A CA 1
ATOM 690 C C . ILE A 1 86 ? -11.892 3.508 24.925 1.00 94.88 86 ILE A C 1
ATOM 692 O O . ILE A 1 86 ? -12.649 3.394 25.885 1.00 94.88 86 ILE A O 1
ATOM 696 N N . LEU A 1 87 ? -11.376 2.429 24.326 1.00 93.69 87 LEU A N 1
ATOM 697 C CA . LEU A 1 87 ? -11.678 1.067 24.776 1.00 93.69 87 LEU A CA 1
ATOM 698 C C . LEU A 1 87 ? -11.230 0.812 26.220 1.00 93.69 87 LEU A C 1
ATOM 700 O O . LEU A 1 87 ? -11.899 0.078 26.943 1.00 93.69 87 LEU A O 1
ATOM 704 N N . ALA A 1 88 ? -10.112 1.396 26.659 1.00 92.06 88 ALA A N 1
ATOM 705 C CA . ALA A 1 88 ? -9.660 1.260 28.042 1.00 92.06 88 ALA A CA 1
ATOM 706 C C . ALA A 1 88 ? -10.616 1.941 29.037 1.00 92.06 88 ALA A C 1
ATOM 708 O O . ALA A 1 88 ? -10.798 1.435 30.143 1.00 92.06 88 ALA A O 1
ATOM 709 N N . GLU A 1 89 ? -11.243 3.051 28.646 1.00 91.06 89 GLU A N 1
ATOM 710 C CA . GLU A 1 89 ? -12.260 3.738 29.448 1.00 91.06 89 GLU A CA 1
ATOM 711 C C . GLU A 1 89 ? -13.575 2.955 29.475 1.00 91.06 89 GLU A C 1
ATOM 713 O O . GLU A 1 89 ? -14.072 2.645 30.556 1.00 91.06 89 GLU A O 1
ATOM 718 N N . LEU A 1 90 ? -14.086 2.538 28.311 1.00 90.62 90 LEU A N 1
ATOM 719 C CA . LEU A 1 90 ? -15.338 1.777 28.212 1.00 90.62 90 LEU A CA 1
ATOM 720 C C . LEU A 1 90 ? -15.280 0.434 28.947 1.00 90.62 90 LEU A C 1
ATOM 722 O O . LEU A 1 90 ? -16.261 0.020 29.561 1.00 90.62 90 LEU A O 1
ATOM 726 N N . ASN A 1 91 ? -14.123 -0.232 28.951 1.00 89.75 91 ASN A N 1
ATOM 727 C CA . ASN A 1 91 ? -13.951 -1.497 29.666 1.00 89.75 91 ASN A CA 1
ATOM 728 C C . ASN A 1 91 ? -14.164 -1.382 31.187 1.00 89.75 91 ASN A C 1
ATOM 730 O O . ASN A 1 91 ? -14.460 -2.394 31.823 1.00 89.75 91 ASN A O 1
ATOM 734 N N . LYS A 1 92 ? -14.051 -0.182 31.777 1.00 89.75 92 LYS A N 1
ATOM 735 C CA . LYS A 1 92 ? -14.340 0.047 33.206 1.00 89.75 92 LYS A CA 1
ATOM 736 C C . LYS A 1 92 ? -15.835 -0.003 33.525 1.00 89.75 92 LYS A C 1
ATOM 738 O O . LYS A 1 92 ? -16.197 -0.230 34.671 1.00 89.75 92 LYS A O 1
ATOM 743 N N . SER A 1 93 ? -16.686 0.179 32.519 1.00 91.00 93 SER A N 1
ATOM 744 C CA . SER A 1 93 ? -18.147 0.206 32.646 1.00 91.00 93 SER A CA 1
ATOM 745 C C . SER A 1 93 ? -18.808 -0.874 31.784 1.00 91.00 93 SER A C 1
ATOM 747 O O . SER A 1 93 ? -19.954 -0.731 31.367 1.00 91.00 93 SER A O 1
ATOM 749 N N . LYS A 1 94 ? -18.091 -1.975 31.523 1.00 85.12 94 LYS A N 1
ATOM 750 C CA . LYS A 1 94 ? -18.535 -3.090 30.665 1.00 85.12 94 LYS A CA 1
ATOM 751 C C . LYS A 1 94 ? -19.817 -3.790 31.137 1.00 85.12 94 LYS A C 1
ATOM 753 O O . LYS A 1 94 ? -20.430 -4.508 30.353 1.00 85.12 94 LYS A O 1
ATOM 758 N N . ASP A 1 95 ? -20.197 -3.598 32.398 1.00 87.31 95 ASP A N 1
ATOM 759 C CA . ASP A 1 95 ? -21.414 -4.174 32.976 1.00 87.31 95 ASP A CA 1
ATOM 760 C C . ASP A 1 95 ? -22.674 -3.394 32.558 1.00 87.31 95 ASP A C 1
ATOM 762 O O . ASP A 1 95 ? -23.785 -3.900 32.700 1.00 87.31 95 ASP A O 1
ATOM 766 N N . ASN A 1 96 ? -22.519 -2.195 31.975 1.00 92.06 96 ASN A N 1
ATOM 767 C CA . ASN A 1 96 ? -23.608 -1.494 31.302 1.00 92.06 96 ASN A CA 1
ATOM 768 C C . ASN A 1 96 ? -23.949 -2.219 29.975 1.00 92.06 96 ASN A C 1
ATOM 770 O O . ASN A 1 96 ? -23.078 -2.318 29.100 1.00 92.06 96 ASN A O 1
ATOM 774 N N . PRO A 1 97 ? -25.201 -2.687 29.780 1.00 91.88 97 PRO A N 1
ATOM 775 C CA . PRO A 1 97 ? -25.619 -3.400 28.571 1.00 91.88 97 PRO A CA 1
ATOM 776 C C . PRO A 1 97 ? -25.355 -2.648 27.259 1.00 91.88 97 PRO A C 1
ATOM 778 O O . PRO A 1 97 ? -24.964 -3.267 26.268 1.00 91.88 97 PRO A O 1
ATOM 781 N N . GLU A 1 98 ? -25.510 -1.322 27.244 1.00 90.88 98 GLU A N 1
ATOM 782 C CA . GLU A 1 98 ? -25.257 -0.496 26.056 1.00 90.88 98 GLU A CA 1
ATOM 783 C C . GLU A 1 98 ? -23.767 -0.467 25.700 1.00 90.88 98 GLU A C 1
ATOM 785 O O . GLU A 1 98 ? -23.389 -0.585 24.532 1.00 90.88 98 GLU A O 1
ATOM 790 N N . ILE A 1 99 ? -22.901 -0.365 26.715 1.00 93.06 99 ILE A N 1
ATOM 791 C CA . ILE A 1 99 ? -21.445 -0.392 26.536 1.00 93.06 99 ILE A CA 1
ATOM 792 C C . ILE A 1 99 ? -21.005 -1.765 26.038 1.00 93.06 99 ILE A C 1
ATOM 794 O O . ILE A 1 99 ? -20.195 -1.851 25.115 1.00 93.06 99 ILE A O 1
ATOM 798 N N . LYS A 1 100 ? -21.569 -2.841 26.594 1.00 92.38 100 LYS A N 1
ATOM 799 C CA . LYS A 1 100 ? -21.286 -4.205 26.142 1.00 92.38 100 LYS A CA 1
ATOM 800 C C . LYS A 1 100 ? -21.627 -4.389 24.661 1.00 92.38 100 LYS A C 1
ATOM 802 O O . LYS A 1 100 ? -20.777 -4.844 23.901 1.00 92.38 100 LYS A O 1
ATOM 807 N N . ALA A 1 101 ? -22.808 -3.938 24.232 1.00 92.12 101 ALA A N 1
ATOM 808 C CA . ALA A 1 101 ? -23.209 -3.994 22.828 1.00 92.12 101 ALA A CA 1
ATOM 809 C C . ALA A 1 101 ? -22.249 -3.210 21.909 1.00 92.12 101 ALA A C 1
ATOM 811 O O . ALA A 1 101 ? -21.886 -3.697 20.836 1.00 92.12 101 ALA A O 1
ATOM 812 N N . LYS A 1 102 ? -21.780 -2.025 22.333 1.00 93.44 102 LYS A N 1
ATOM 813 C CA . LYS A 1 102 ? -20.763 -1.253 21.593 1.00 93.44 102 LYS A CA 1
ATOM 814 C C . LYS A 1 102 ? -19.437 -2.009 21.491 1.00 93.44 102 LYS A C 1
ATOM 816 O O . LYS A 1 102 ? -18.861 -2.082 20.406 1.00 93.44 102 LYS A O 1
ATOM 821 N N . LEU A 1 103 ? -18.958 -2.597 22.588 1.00 93.94 103 LEU A N 1
ATOM 822 C CA . LEU A 1 103 ? -17.719 -3.383 22.599 1.00 93.94 103 LEU A CA 1
ATOM 823 C C . LEU A 1 103 ? -17.810 -4.601 21.673 1.00 93.94 103 LEU A C 1
ATOM 825 O O . LEU A 1 103 ? -16.858 -4.869 20.940 1.00 93.94 103 LEU A O 1
ATOM 829 N N . ASP A 1 104 ? -18.951 -5.290 21.641 1.00 93.12 104 ASP A N 1
ATOM 830 C CA . ASP A 1 104 ? -19.180 -6.429 20.747 1.00 93.12 104 ASP A CA 1
ATOM 831 C C . ASP A 1 104 ? -19.136 -6.007 19.267 1.00 93.12 104 ASP A C 1
ATOM 833 O O . ASP A 1 104 ? -18.460 -6.651 18.459 1.00 93.12 104 ASP A O 1
ATOM 837 N N . GLN A 1 105 ? -19.756 -4.874 18.911 1.00 95.00 105 GLN A N 1
ATOM 838 C CA . GLN A 1 105 ? -19.676 -4.316 17.553 1.00 95.00 105 GLN A CA 1
ATOM 839 C C . GLN A 1 105 ? -18.240 -3.938 17.163 1.00 95.00 105 GLN A C 1
ATOM 841 O O . GLN A 1 105 ? -17.794 -4.226 16.047 1.00 95.00 105 GLN A O 1
ATOM 846 N N . VAL A 1 106 ? -17.493 -3.316 18.080 1.00 95.62 106 VAL A N 1
ATOM 847 C CA . VAL A 1 106 ? -16.084 -2.970 17.849 1.00 95.62 106 VAL A CA 1
ATOM 848 C C . VAL A 1 106 ? -15.234 -4.227 17.682 1.00 95.62 106 VAL A C 1
ATOM 850 O O . VAL A 1 106 ? -14.430 -4.294 16.751 1.00 95.62 106 VAL A O 1
ATOM 853 N N . ASN A 1 107 ? -15.427 -5.244 18.521 1.00 94.31 107 ASN A N 1
ATOM 854 C CA . ASN A 1 107 ? -14.711 -6.515 18.423 1.00 94.31 107 ASN A CA 1
ATOM 855 C C . ASN A 1 107 ? -14.986 -7.216 17.088 1.00 94.31 107 ASN A C 1
ATOM 857 O O . ASN A 1 107 ? -14.041 -7.667 16.437 1.00 94.31 107 ASN A O 1
ATOM 861 N N . ALA A 1 108 ? -16.239 -7.233 16.626 1.00 95.81 108 ALA A N 1
ATOM 862 C CA . ALA A 1 108 ? -16.596 -7.779 15.320 1.00 95.81 108 ALA A CA 1
ATOM 863 C C . ALA A 1 108 ? -15.859 -7.060 14.172 1.00 95.81 108 ALA A C 1
ATOM 865 O O . ALA A 1 108 ? -15.266 -7.715 13.311 1.00 95.81 108 ALA A O 1
ATOM 866 N N . LYS A 1 109 ? -15.799 -5.719 14.190 1.00 96.19 109 LYS A N 1
ATOM 867 C CA . LYS A 1 109 ? -15.030 -4.945 13.195 1.00 96.19 109 LYS A CA 1
ATOM 868 C C . LYS A 1 109 ? -13.516 -5.145 13.316 1.00 96.19 109 LYS A C 1
ATOM 870 O O . LYS A 1 109 ? -12.804 -5.176 12.317 1.00 96.19 109 LYS A O 1
ATOM 875 N N . LEU A 1 110 ? -12.978 -5.303 14.524 1.00 94.56 110 LEU A N 1
ATOM 876 C CA . LEU A 1 110 ? -11.551 -5.590 14.708 1.00 94.56 110 LEU A CA 1
ATOM 877 C C . LEU A 1 110 ? -11.168 -6.977 14.176 1.00 94.56 110 LEU A C 1
ATOM 879 O O . LEU A 1 110 ? -10.052 -7.141 13.667 1.00 94.56 110 LEU A O 1
ATOM 883 N N . LEU A 1 111 ? -12.074 -7.953 14.275 1.00 95.12 111 LEU A N 1
ATOM 884 C CA . LEU A 1 111 ? -11.915 -9.280 13.684 1.00 95.12 111 LEU A CA 1
ATOM 885 C C . LEU A 1 111 ? -11.987 -9.223 12.155 1.00 95.12 111 LEU A C 1
ATOM 887 O O . LEU A 1 111 ? -11.146 -9.836 11.496 1.00 95.12 111 LEU A O 1
ATOM 891 N N . SER A 1 112 ? -12.890 -8.419 11.582 1.00 94.62 112 SER A N 1
ATOM 892 C CA . SER A 1 112 ? -12.978 -8.262 10.123 1.00 94.62 112 SER A CA 1
ATOM 893 C C . SER A 1 112 ? -11.726 -7.632 9.495 1.00 94.62 112 SER A C 1
ATOM 895 O O . SER A 1 112 ? -11.505 -7.791 8.300 1.00 94.62 112 SER A O 1
ATOM 897 N N . LEU A 1 113 ? -10.856 -6.989 10.288 1.00 95.19 113 LEU A N 1
ATOM 898 C CA . LEU A 1 113 ? -9.551 -6.478 9.843 1.00 95.19 113 LEU A CA 1
ATOM 899 C C . LEU A 1 113 ? -8.448 -7.546 9.722 1.00 95.19 113 LEU A C 1
ATOM 901 O O . LEU A 1 113 ? -7.357 -7.232 9.238 1.00 95.19 113 LEU A O 1
ATOM 905 N N . GLN A 1 114 ? -8.646 -8.775 10.215 1.00 94.50 114 GLN A N 1
ATOM 906 C CA . GLN A 1 114 ? -7.597 -9.807 10.179 1.00 94.50 114 GLN A CA 1
ATOM 907 C C . GLN A 1 114 ? -7.124 -10.157 8.752 1.00 94.50 114 GLN A C 1
ATOM 909 O O . GLN A 1 114 ? -5.906 -10.173 8.541 1.00 94.50 114 GLN A O 1
ATOM 914 N N . PRO A 1 115 ? -8.012 -10.355 7.756 1.00 94.50 115 PRO A N 1
ATOM 915 C CA . PRO A 1 115 ? -7.598 -10.645 6.382 1.00 94.50 115 PRO A CA 1
ATOM 916 C C . PRO A 1 115 ? -6.772 -9.516 5.751 1.00 94.50 115 PRO A C 1
ATOM 918 O O . PRO A 1 115 ? -5.764 -9.772 5.089 1.00 94.50 115 PRO A O 1
ATOM 921 N N . ASP A 1 116 ? -7.136 -8.254 6.003 1.00 94.88 116 ASP A N 1
ATOM 922 C CA . ASP A 1 116 ? -6.394 -7.100 5.481 1.00 94.88 116 ASP A CA 1
ATOM 923 C C . ASP A 1 116 ? -4.997 -6.988 6.111 1.00 94.88 116 ASP A C 1
ATOM 925 O O . ASP A 1 116 ? -4.021 -6.645 5.437 1.00 94.88 116 ASP A O 1
ATOM 929 N N . LYS A 1 117 ? -4.858 -7.327 7.401 1.00 93.88 117 LYS A N 1
ATOM 930 C CA . LYS A 1 117 ? -3.549 -7.382 8.072 1.00 93.88 117 LYS A CA 1
ATOM 931 C C . LYS A 1 117 ? -2.643 -8.446 7.458 1.00 93.88 117 LYS A C 1
ATOM 933 O O . LYS A 1 117 ? -1.465 -8.160 7.224 1.00 93.88 117 LYS A O 1
ATOM 938 N N . GLU A 1 118 ? -3.172 -9.636 7.177 1.00 95.44 118 GLU A N 1
ATOM 939 C CA . GLU A 1 118 ? -2.388 -10.692 6.528 1.00 95.44 118 GLU A CA 1
ATOM 940 C C . GLU A 1 118 ? -2.033 -10.302 5.088 1.00 95.44 118 GLU A C 1
ATOM 942 O O . GLU A 1 118 ? -0.884 -10.442 4.669 1.00 95.44 118 GLU A O 1
ATOM 947 N N . THR A 1 119 ? -2.964 -9.671 4.368 1.00 95.62 119 THR A N 1
ATOM 948 C CA . THR A 1 119 ? -2.711 -9.103 3.036 1.00 95.62 119 THR A CA 1
ATOM 949 C C . THR A 1 119 ? -1.548 -8.107 3.062 1.00 95.62 119 THR A C 1
ATOM 951 O O . THR A 1 119 ? -0.618 -8.213 2.260 1.00 95.62 119 THR A O 1
ATOM 954 N N . LEU A 1 120 ? -1.516 -7.178 4.024 1.00 94.94 120 LEU A N 1
ATOM 955 C CA . LEU A 1 120 ? -0.408 -6.226 4.163 1.00 94.94 120 LEU A CA 1
ATOM 956 C C . LEU A 1 120 ? 0.938 -6.897 4.448 1.00 94.94 120 LEU A C 1
ATOM 958 O O . LEU A 1 120 ? 1.977 -6.431 3.964 1.00 94.94 120 LEU A O 1
ATOM 962 N N . LYS A 1 121 ? 0.942 -7.965 5.248 1.00 94.56 121 LYS A N 1
ATOM 963 C CA . LYS A 1 121 ? 2.147 -8.746 5.543 1.00 94.56 121 LYS A CA 1
ATOM 964 C C . LYS A 1 121 ? 2.650 -9.450 4.283 1.00 94.56 121 LYS A C 1
ATOM 966 O O . LYS A 1 121 ? 3.830 -9.316 3.958 1.00 94.56 121 LYS A O 1
ATOM 971 N N . ASN A 1 122 ? 1.757 -10.086 3.530 1.00 95.25 122 ASN A N 1
ATOM 972 C CA . ASN A 1 122 ? 2.075 -10.751 2.267 1.00 95.25 122 ASN A CA 1
ATOM 973 C C . ASN A 1 122 ? 2.627 -9.767 1.229 1.00 95.25 122 ASN A C 1
ATOM 975 O O . ASN A 1 122 ? 3.702 -9.995 0.678 1.00 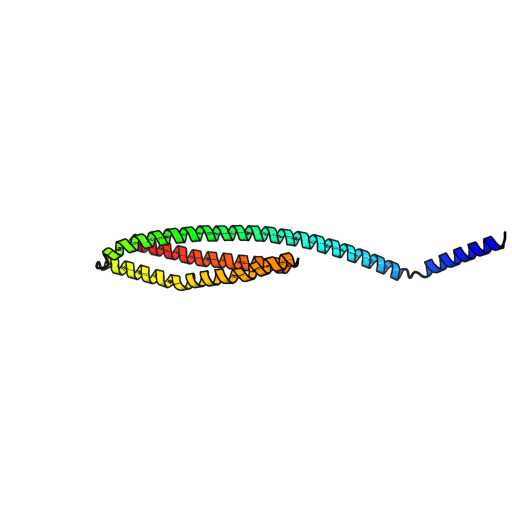95.25 122 ASN A O 1
ATOM 979 N N . LEU A 1 123 ? 1.982 -8.610 1.048 1.00 94.62 123 LEU A N 1
ATOM 980 C CA . LEU A 1 123 ? 2.447 -7.559 0.133 1.00 94.62 123 LEU A CA 1
ATOM 981 C C . LEU A 1 123 ? 3.812 -6.984 0.536 1.00 94.62 123 LEU A C 1
ATOM 983 O O . LEU A 1 123 ? 4.651 -6.689 -0.318 1.00 94.62 123 LEU A O 1
ATOM 987 N N . ARG A 1 124 ? 4.079 -6.846 1.843 1.00 90.25 124 ARG A N 1
ATOM 988 C CA . ARG A 1 124 ? 5.398 -6.420 2.337 1.00 90.25 124 ARG A CA 1
ATOM 989 C C . ARG A 1 124 ? 6.492 -7.414 1.943 1.00 90.25 124 ARG A C 1
ATOM 991 O O . ARG A 1 124 ? 7.590 -6.975 1.606 1.00 90.25 124 ARG A O 1
ATOM 998 N N . MET A 1 125 ? 6.210 -8.713 2.009 1.00 92.75 125 MET A N 1
ATOM 999 C CA . MET A 1 125 ? 7.165 -9.762 1.641 1.00 92.75 125 MET A CA 1
ATOM 1000 C C . MET A 1 125 ? 7.340 -9.855 0.122 1.00 92.75 125 MET A C 1
ATOM 1002 O O . MET A 1 125 ? 8.473 -9.918 -0.351 1.00 92.75 125 MET A O 1
ATOM 1006 N N . ALA A 1 126 ? 6.245 -9.764 -0.637 1.00 93.88 126 ALA A N 1
ATOM 1007 C CA . ALA A 1 126 ? 6.235 -9.883 -2.094 1.00 93.88 126 ALA A CA 1
ATOM 1008 C C . ALA A 1 126 ? 7.087 -8.819 -2.805 1.00 93.88 126 ALA A C 1
ATOM 1010 O O . ALA A 1 126 ? 7.665 -9.095 -3.848 1.00 93.88 126 ALA A O 1
ATOM 1011 N N . GLY A 1 127 ? 7.207 -7.608 -2.248 1.00 92.38 127 GLY A N 1
ATOM 1012 C CA . GLY A 1 127 ? 7.986 -6.536 -2.879 1.00 92.38 127 GLY A CA 1
ATOM 1013 C C . GLY A 1 127 ? 9.508 -6.717 -2.808 1.00 92.38 127 GLY A C 1
ATOM 1014 O O . GLY A 1 127 ? 10.229 -6.148 -3.627 1.00 92.38 127 GLY A O 1
ATOM 1015 N N . LYS A 1 128 ? 10.019 -7.485 -1.835 1.00 93.25 128 LYS A N 1
ATOM 1016 C CA . LYS A 1 128 ? 11.467 -7.601 -1.588 1.00 93.25 128 LYS A CA 1
ATOM 1017 C C . LYS A 1 128 ? 12.211 -8.303 -2.739 1.00 93.25 128 LYS A C 1
ATOM 1019 O O . LYS A 1 128 ? 13.199 -7.728 -3.193 1.00 93.25 128 LYS A O 1
ATOM 1024 N N . PRO A 1 129 ? 11.762 -9.467 -3.253 1.00 96.25 129 PRO A N 1
ATOM 1025 C CA . PRO A 1 129 ? 12.426 -10.134 -4.374 1.00 96.25 129 PRO A CA 1
ATOM 1026 C C . PRO A 1 129 ? 12.551 -9.248 -5.616 1.00 96.25 129 PRO A C 1
ATOM 1028 O O . PRO A 1 129 ? 13.637 -9.150 -6.180 1.00 96.25 129 PRO A O 1
ATOM 1031 N N . PHE A 1 130 ? 11.485 -8.531 -5.991 1.00 96.25 130 PHE A N 1
ATOM 1032 C CA . PHE A 1 130 ? 11.504 -7.649 -7.163 1.00 96.25 130 PHE A CA 1
ATOM 1033 C C . PHE A 1 130 ? 12.481 -6.482 -7.009 1.00 96.25 130 PHE A C 1
ATOM 1035 O O . PHE A 1 130 ? 13.103 -6.065 -7.982 1.00 96.25 130 PHE A O 1
ATOM 1042 N N . TRP A 1 131 ? 12.665 -5.956 -5.793 1.00 94.56 131 TRP A N 1
ATOM 1043 C CA . TRP A 1 131 ? 13.652 -4.900 -5.556 1.00 94.56 131 TRP A CA 1
ATOM 1044 C C . TRP A 1 131 ? 15.092 -5.400 -5.701 1.00 94.56 131 TRP A C 1
ATOM 1046 O O . TRP A 1 131 ? 15.931 -4.696 -6.261 1.00 94.56 131 TRP A O 1
ATOM 1056 N N . GLU A 1 132 ? 15.388 -6.613 -5.236 1.00 96.00 132 GLU A N 1
ATOM 1057 C CA . GLU A 1 132 ? 16.716 -7.204 -5.425 1.00 96.00 132 GLU A CA 1
ATOM 1058 C C . GLU A 1 132 ? 16.963 -7.579 -6.894 1.00 96.00 132 GLU A C 1
ATOM 1060 O O . GLU A 1 132 ? 18.024 -7.263 -7.434 1.00 96.00 132 GLU A O 1
ATOM 1065 N N . GLN A 1 133 ? 15.960 -8.135 -7.583 1.00 96.75 133 GLN A N 1
ATOM 1066 C CA . GLN A 1 133 ? 16.019 -8.392 -9.028 1.00 96.75 133 GLN A CA 1
ATOM 1067 C C . GLN A 1 133 ? 16.204 -7.102 -9.831 1.00 96.75 133 GLN A C 1
ATOM 1069 O O . GLN A 1 133 ? 17.000 -7.068 -10.766 1.00 96.75 133 GLN A O 1
ATOM 1074 N N . PHE A 1 134 ? 15.530 -6.016 -9.446 1.00 95.75 134 PHE A N 1
ATOM 1075 C CA . PHE A 1 134 ? 15.731 -4.702 -10.049 1.00 95.75 134 PHE A CA 1
ATOM 1076 C C . PHE A 1 134 ? 17.199 -4.264 -9.962 1.00 95.75 134 PHE A C 1
ATOM 1078 O O . PHE A 1 134 ? 17.789 -3.917 -10.983 1.00 95.75 134 PHE A O 1
ATOM 1085 N N . LYS A 1 135 ? 17.814 -4.313 -8.771 1.00 94.94 135 LYS A N 1
ATOM 1086 C CA . LYS A 1 135 ? 19.230 -3.941 -8.603 1.00 94.94 135 LYS A CA 1
ATOM 1087 C C . LYS A 1 135 ? 20.149 -4.822 -9.447 1.00 94.94 135 LYS A C 1
ATOM 1089 O O . LYS A 1 135 ? 21.017 -4.289 -10.132 1.00 94.94 135 LYS A O 1
ATOM 1094 N N . ALA A 1 136 ? 19.931 -6.138 -9.427 1.00 96.56 136 ALA A N 1
ATOM 1095 C CA . ALA A 1 136 ? 20.718 -7.089 -10.207 1.00 96.56 136 ALA A CA 1
ATOM 1096 C C . ALA A 1 136 ? 20.633 -6.795 -11.713 1.00 96.56 136 ALA A C 1
ATOM 1098 O O . ALA A 1 136 ? 21.657 -6.732 -12.389 1.00 96.56 136 ALA A O 1
ATOM 1099 N N . ASN A 1 137 ? 19.430 -6.522 -12.223 1.00 94.81 137 ASN A N 1
ATOM 1100 C CA . ASN A 1 137 ? 19.206 -6.195 -13.630 1.00 94.81 137 ASN A CA 1
ATOM 1101 C C . ASN A 1 137 ? 19.831 -4.854 -14.032 1.00 94.81 137 ASN A C 1
ATOM 1103 O O . ASN A 1 137 ? 20.412 -4.757 -15.111 1.00 94.81 137 ASN A O 1
ATOM 1107 N N . ILE A 1 138 ? 19.804 -3.841 -13.158 1.00 91.19 138 ILE A N 1
ATOM 1108 C CA . ILE A 1 138 ? 20.534 -2.585 -13.389 1.00 91.19 138 ILE A CA 1
ATOM 1109 C C . ILE A 1 138 ? 22.042 -2.837 -13.489 1.00 91.19 138 ILE A C 1
ATOM 1111 O O . ILE A 1 138 ? 22.672 -2.359 -14.432 1.00 91.19 138 ILE A O 1
ATOM 1115 N N . SER A 1 139 ? 22.617 -3.610 -12.563 1.00 92.25 139 SER A N 1
ATOM 1116 C CA . SER A 1 139 ? 24.045 -3.954 -12.588 1.00 92.25 139 SER A CA 1
ATOM 1117 C C . SER A 1 139 ? 24.432 -4.752 -13.835 1.00 92.25 139 SER A C 1
ATOM 1119 O O . SER A 1 139 ? 25.480 -4.498 -14.426 1.00 92.25 139 SER A O 1
ATOM 1121 N N . ALA A 1 140 ? 23.560 -5.656 -14.287 1.00 93.38 140 ALA A N 1
ATOM 1122 C CA . ALA A 1 140 ? 23.726 -6.422 -15.520 1.00 93.38 140 ALA A CA 1
ATOM 1123 C C . ALA A 1 140 ? 23.420 -5.618 -16.801 1.00 93.38 140 ALA A C 1
ATOM 1125 O O . ALA A 1 140 ? 23.506 -6.166 -17.897 1.00 93.38 140 ALA A O 1
ATOM 1126 N N . LYS A 1 141 ? 23.049 -4.332 -16.689 1.00 89.62 141 LYS A N 1
ATOM 1127 C CA . LYS A 1 141 ? 22.586 -3.479 -17.802 1.00 89.62 141 LYS A CA 1
ATOM 1128 C C . LYS A 1 141 ? 21.381 -4.060 -18.565 1.00 89.62 141 LYS A C 1
ATOM 1130 O O . LYS A 1 141 ? 21.149 -3.697 -19.715 1.00 89.62 141 LYS A O 1
ATOM 1135 N N . ASN A 1 142 ? 20.591 -4.918 -17.919 1.00 90.94 142 ASN A N 1
ATOM 1136 C CA . ASN A 1 142 ? 19.337 -5.453 -18.438 1.00 90.94 142 ASN A CA 1
ATOM 1137 C C . ASN A 1 142 ? 18.186 -4.494 -18.094 1.00 90.94 142 ASN A C 1
ATOM 1139 O O . ASN A 1 142 ? 17.503 -4.625 -17.075 1.00 90.94 142 ASN A O 1
ATOM 1143 N N . ILE A 1 143 ? 18.035 -3.467 -18.926 1.00 87.88 143 ILE A N 1
ATOM 1144 C CA . ILE A 1 143 ? 17.160 -2.325 -18.656 1.00 87.88 143 ILE A CA 1
ATOM 1145 C C . ILE A 1 143 ? 15.674 -2.702 -18.732 1.00 87.88 143 ILE A C 1
ATOM 1147 O O . ILE A 1 143 ? 14.904 -2.269 -17.873 1.00 87.88 143 ILE A O 1
ATOM 1151 N N . ASP A 1 144 ? 15.276 -3.551 -19.679 1.00 90.25 144 ASP A N 1
ATOM 1152 C CA . ASP A 1 144 ? 13.877 -3.972 -19.832 1.00 90.25 144 ASP A CA 1
ATOM 1153 C C . ASP A 1 144 ? 13.403 -4.800 -18.636 1.00 90.25 144 ASP A C 1
ATOM 1155 O O . ASP A 1 144 ? 12.357 -4.518 -18.045 1.00 90.25 144 ASP A O 1
ATOM 1159 N N . ALA A 1 145 ? 14.218 -5.761 -18.189 1.00 93.44 145 ALA A N 1
ATOM 1160 C CA . ALA A 1 145 ? 13.911 -6.530 -16.989 1.00 93.44 145 ALA A CA 1
ATOM 1161 C C . ALA A 1 145 ? 13.888 -5.639 -15.737 1.00 93.44 145 ALA A C 1
ATOM 1163 O O . ALA A 1 145 ? 13.057 -5.830 -14.846 1.00 93.44 145 ALA A O 1
ATOM 1164 N N . ALA A 1 146 ? 14.772 -4.639 -15.646 1.00 93.25 146 ALA A N 1
ATOM 1165 C CA . ALA A 1 146 ? 14.734 -3.669 -14.557 1.00 93.25 146 ALA A CA 1
ATOM 1166 C C . ALA A 1 146 ? 13.420 -2.862 -14.557 1.00 93.25 146 ALA A C 1
ATOM 1168 O O . ALA A 1 146 ? 12.827 -2.670 -13.495 1.00 93.25 146 ALA A O 1
ATOM 1169 N N . LEU A 1 147 ? 12.934 -2.434 -15.726 1.00 93.19 147 LEU A N 1
ATOM 1170 C CA . LEU A 1 147 ? 11.673 -1.701 -15.847 1.00 93.19 147 LEU A CA 1
ATOM 1171 C C . LEU A 1 147 ? 10.477 -2.564 -15.414 1.00 93.19 147 LEU A C 1
ATOM 1173 O O . LEU A 1 147 ? 9.690 -2.120 -14.579 1.00 93.19 147 LEU A O 1
ATOM 1177 N N . LEU A 1 148 ? 10.413 -3.819 -15.869 1.00 94.62 148 LEU A N 1
ATOM 1178 C CA . LEU A 1 148 ? 9.372 -4.772 -15.465 1.00 94.62 148 LEU A CA 1
ATOM 1179 C C . LEU A 1 148 ? 9.337 -4.976 -13.941 1.00 94.62 148 LEU A C 1
ATOM 1181 O O . LEU A 1 148 ? 8.270 -5.019 -13.328 1.00 94.62 148 LEU A O 1
ATOM 1185 N N . ASN A 1 149 ? 10.506 -5.055 -13.298 1.00 96.31 149 ASN A N 1
ATOM 1186 C CA . ASN A 1 149 ? 10.578 -5.144 -11.839 1.00 96.31 149 ASN A CA 1
ATOM 1187 C C . ASN A 1 149 ? 10.010 -3.894 -11.153 1.00 96.31 149 ASN A C 1
ATOM 1189 O O . ASN A 1 149 ? 9.292 -4.021 -10.163 1.00 96.31 149 ASN A O 1
ATOM 1193 N N . LEU A 1 150 ? 10.287 -2.688 -11.665 1.00 95.19 150 LEU A N 1
ATOM 1194 C CA . LEU A 1 150 ? 9.716 -1.456 -11.105 1.00 95.19 150 LEU A CA 1
ATOM 1195 C C . LEU A 1 150 ? 8.191 -1.419 -11.237 1.00 95.19 150 LEU A C 1
ATOM 1197 O O . LEU A 1 150 ? 7.524 -0.993 -10.296 1.00 95.19 150 LEU A O 1
ATOM 1201 N N . GLU A 1 151 ? 7.637 -1.902 -12.348 1.00 95.00 151 GLU A N 1
ATOM 1202 C CA . GLU A 1 151 ? 6.185 -2.004 -12.548 1.00 95.00 151 GLU A CA 1
ATOM 1203 C C . GLU A 1 151 ? 5.537 -2.962 -11.544 1.00 95.00 151 GLU A C 1
ATOM 1205 O O . GLU A 1 151 ? 4.527 -2.625 -10.923 1.00 95.00 151 GLU A O 1
ATOM 1210 N N . LYS A 1 152 ? 6.155 -4.125 -11.300 1.00 96.81 152 LYS A N 1
ATOM 1211 C CA . LYS A 1 152 ? 5.693 -5.058 -10.261 1.00 96.81 152 LYS A CA 1
ATOM 1212 C C . LYS A 1 152 ? 5.744 -4.431 -8.871 1.00 96.81 152 LYS A C 1
ATOM 1214 O O . LYS A 1 152 ? 4.801 -4.576 -8.096 1.00 96.81 152 LYS A O 1
ATOM 1219 N N . ILE A 1 153 ? 6.808 -3.694 -8.554 1.00 96.25 153 ILE A N 1
ATOM 1220 C CA . ILE A 1 153 ? 6.919 -2.990 -7.272 1.00 96.25 153 ILE A CA 1
ATOM 1221 C C . ILE A 1 153 ? 5.836 -1.916 -7.148 1.00 96.25 153 ILE A C 1
ATOM 1223 O O . ILE A 1 153 ? 5.251 -1.796 -6.074 1.00 96.25 153 ILE A O 1
ATOM 1227 N N . ALA A 1 154 ? 5.545 -1.167 -8.214 1.00 95.56 154 ALA A N 1
ATOM 1228 C CA . ALA A 1 154 ? 4.499 -0.144 -8.213 1.00 95.56 154 ALA A CA 1
ATOM 1229 C C . ALA A 1 154 ? 3.126 -0.767 -7.934 1.00 95.56 154 ALA A C 1
ATOM 1231 O O . ALA A 1 154 ? 2.476 -0.389 -6.963 1.00 95.56 154 ALA A O 1
ATOM 1232 N N . SER A 1 155 ? 2.776 -1.831 -8.660 1.00 96.06 155 SER A N 1
ATOM 1233 C CA . SER A 1 155 ? 1.535 -2.587 -8.450 1.00 96.06 155 SER A CA 1
ATOM 1234 C C . SER A 1 155 ? 1.386 -3.114 -7.012 1.00 96.06 155 SER A C 1
ATOM 1236 O O . SER A 1 155 ? 0.315 -3.008 -6.408 1.00 96.06 155 SER A O 1
ATOM 1238 N N . ILE A 1 156 ? 2.470 -3.609 -6.400 1.00 96.56 156 ILE A N 1
ATOM 1239 C CA . ILE A 1 156 ? 2.467 -4.034 -4.988 1.00 96.56 156 ILE A CA 1
ATOM 1240 C C . ILE A 1 156 ? 2.223 -2.847 -4.046 1.00 96.56 156 ILE A C 1
ATOM 1242 O O . ILE A 1 156 ? 1.558 -2.995 -3.019 1.00 96.56 156 ILE A O 1
ATOM 1246 N N . ARG A 1 157 ? 2.768 -1.664 -4.353 1.00 95.38 157 ARG A N 1
ATOM 1247 C CA . ARG A 1 157 ? 2.568 -0.451 -3.544 1.00 95.38 157 ARG A CA 1
ATOM 1248 C C . ARG A 1 157 ? 1.147 0.087 -3.653 1.00 95.38 157 ARG A C 1
ATOM 1250 O O . ARG A 1 157 ? 0.634 0.537 -2.629 1.00 95.38 157 ARG A O 1
ATOM 1257 N N . ASP A 1 158 ? 0.525 -0.003 -4.821 1.00 95.81 158 ASP A N 1
ATOM 1258 C CA . ASP A 1 158 ? -0.884 0.350 -5.014 1.00 95.81 158 ASP A CA 1
ATOM 1259 C C . ASP A 1 158 ? -1.800 -0.609 -4.257 1.00 95.81 158 ASP A C 1
ATOM 1261 O O . ASP A 1 158 ? -2.587 -0.177 -3.417 1.00 95.81 158 ASP A O 1
ATOM 1265 N N . SER A 1 159 ? -1.588 -1.918 -4.414 1.00 95.94 159 SER A N 1
ATOM 1266 C CA . SER A 1 159 ? -2.334 -2.941 -3.662 1.00 95.94 159 SER A CA 1
ATOM 1267 C C . SER A 1 159 ? -2.197 -2.742 -2.148 1.00 95.94 159 SER A C 1
ATOM 1269 O O . SER A 1 159 ? -3.138 -2.913 -1.371 1.00 95.94 159 SER A O 1
ATOM 1271 N N . ARG A 1 160 ? -1.002 -2.338 -1.694 1.00 96.31 160 ARG A N 1
ATOM 1272 C CA . ARG A 1 160 ? -0.756 -2.027 -0.284 1.00 96.31 160 ARG A CA 1
ATOM 1273 C C . ARG A 1 160 ? -1.524 -0.788 0.164 1.00 96.31 160 ARG A C 1
ATOM 1275 O O . ARG A 1 160 ? -2.028 -0.781 1.286 1.00 96.31 160 ARG A O 1
ATOM 1282 N N . TYR A 1 161 ? -1.605 0.235 -0.681 1.00 96.06 161 TYR A N 1
ATOM 1283 C CA . TYR A 1 161 ? -2.390 1.427 -0.396 1.00 96.06 161 TYR A CA 1
ATOM 1284 C C . TYR A 1 161 ? -3.875 1.083 -0.257 1.00 96.06 161 TYR A C 1
ATOM 1286 O O . TYR A 1 161 ? -4.494 1.504 0.715 1.00 96.06 161 TYR A O 1
ATOM 1294 N N . GLU A 1 162 ? -4.428 0.263 -1.150 1.00 95.81 162 GLU A N 1
ATOM 1295 C CA . GLU A 1 162 ? -5.826 -0.180 -1.075 1.00 95.81 162 GLU A CA 1
ATOM 1296 C C . GLU A 1 162 ? -6.128 -0.933 0.227 1.00 95.81 162 GLU A C 1
ATOM 1298 O O . GLU A 1 162 ? -7.106 -0.626 0.911 1.00 95.81 162 GLU A O 1
ATOM 1303 N N . ALA A 1 163 ? -5.263 -1.872 0.619 1.00 96.62 163 ALA A N 1
ATOM 1304 C CA . ALA A 1 163 ? -5.410 -2.599 1.880 1.00 96.62 163 ALA A CA 1
ATOM 1305 C C . ALA A 1 163 ? -5.318 -1.663 3.102 1.00 96.62 163 ALA A C 1
ATOM 1307 O O . ALA A 1 163 ? -6.104 -1.777 4.044 1.00 96.62 163 ALA A O 1
ATOM 1308 N N . LEU A 1 164 ? -4.401 -0.689 3.085 1.00 97.75 164 LEU A N 1
ATOM 1309 C CA . LEU A 1 164 ? -4.340 0.343 4.122 1.00 97.75 164 LEU A CA 1
ATOM 1310 C C . LEU A 1 164 ? -5.608 1.208 4.134 1.00 97.75 164 LEU A C 1
ATOM 1312 O O . LEU A 1 164 ? -6.095 1.534 5.211 1.00 97.75 164 LEU A O 1
ATOM 1316 N N . ALA A 1 165 ? -6.168 1.560 2.977 1.00 96.88 165 ALA A N 1
ATOM 1317 C CA . ALA A 1 165 ? -7.366 2.393 2.885 1.00 96.88 165 ALA A CA 1
ATOM 1318 C C . ALA A 1 165 ? -8.594 1.684 3.471 1.00 96.88 165 ALA A C 1
ATOM 1320 O O . ALA A 1 165 ? -9.340 2.298 4.233 1.00 96.88 165 ALA A O 1
ATOM 1321 N N . LYS A 1 166 ? -8.751 0.379 3.206 1.00 96.88 166 LYS A N 1
ATOM 1322 C CA . LYS A 1 166 ? -9.789 -0.462 3.829 1.00 96.88 166 LYS A CA 1
ATOM 1323 C C . LYS A 1 166 ? -9.654 -0.507 5.351 1.00 96.88 166 LYS A C 1
ATOM 1325 O O . LYS A 1 166 ? -10.634 -0.282 6.065 1.00 96.88 166 LYS A O 1
ATOM 1330 N N . ILE A 1 167 ? -8.431 -0.708 5.851 1.00 97.62 167 ILE A N 1
ATOM 1331 C CA . ILE A 1 167 ? -8.157 -0.669 7.293 1.00 97.62 167 ILE A CA 1
ATOM 1332 C C . ILE A 1 167 ? -8.507 0.703 7.865 1.00 97.62 167 ILE A C 1
ATOM 1334 O O . ILE A 1 167 ? -9.197 0.782 8.876 1.00 97.62 167 ILE A O 1
ATOM 1338 N N . ASN A 1 168 ? -8.057 1.781 7.222 1.00 97.75 168 ASN A N 1
ATOM 1339 C CA . ASN A 1 168 ? -8.289 3.143 7.685 1.00 97.75 168 ASN A CA 1
ATOM 1340 C C . ASN A 1 168 ? -9.786 3.463 7.786 1.00 97.75 168 ASN A C 1
ATOM 1342 O O . ASN A 1 168 ? -10.220 3.967 8.817 1.00 97.75 168 ASN A O 1
ATOM 1346 N N . LYS A 1 169 ? -10.567 3.085 6.766 1.00 97.62 169 LYS A N 1
ATOM 1347 C CA . LYS A 1 169 ? -12.027 3.234 6.754 1.00 97.62 169 LYS A CA 1
ATOM 1348 C C . LYS A 1 169 ? -12.690 2.450 7.888 1.00 97.62 169 LYS A C 1
ATOM 1350 O O . LYS A 1 169 ? -13.518 2.991 8.608 1.00 97.62 169 LYS A O 1
ATOM 1355 N N . THR A 1 170 ? -12.292 1.197 8.100 1.00 97.88 170 THR A N 1
ATOM 1356 C CA . THR A 1 170 ? -12.852 0.381 9.192 1.00 97.88 170 THR A CA 1
ATOM 1357 C C . THR A 1 170 ? -12.534 0.982 10.566 1.00 97.88 170 THR A C 1
ATOM 1359 O O . THR A 1 170 ? -13.352 0.909 11.479 1.00 97.88 170 THR A O 1
ATOM 1362 N N . LEU A 1 171 ? -11.360 1.602 10.734 1.00 97.94 171 LEU A N 1
ATOM 1363 C CA . LEU A 1 171 ? -11.022 2.314 11.969 1.00 97.94 171 LEU A CA 1
ATOM 1364 C C . LEU A 1 171 ? -11.870 3.578 12.163 1.00 97.94 171 LEU A C 1
ATOM 1366 O O . LEU A 1 171 ? -12.211 3.881 13.303 1.00 97.94 171 LEU A O 1
ATOM 1370 N N . ASP A 1 172 ? -12.240 4.281 11.090 1.00 97.88 172 ASP A N 1
ATOM 1371 C CA . ASP A 1 172 ? -13.196 5.395 11.171 1.00 97.88 172 ASP A CA 1
ATOM 1372 C C . ASP A 1 172 ? -14.570 4.918 11.639 1.00 97.88 172 ASP A C 1
ATOM 1374 O O . ASP A 1 172 ? -15.141 5.500 12.557 1.00 97.88 172 ASP A O 1
ATOM 1378 N N . GLU A 1 173 ? -15.058 3.805 11.090 1.00 97.56 173 GLU A N 1
ATOM 1379 C CA . GLU A 1 173 ? -16.324 3.195 11.510 1.00 97.56 173 GLU A CA 1
ATOM 1380 C C . GLU A 1 173 ? -16.287 2.753 12.984 1.00 97.56 173 GLU A C 1
ATOM 1382 O O . GLU A 1 173 ? -17.264 2.919 13.711 1.00 97.56 173 GLU A O 1
ATOM 1387 N N . ILE A 1 174 ? -15.154 2.216 13.456 1.00 97.69 174 ILE A N 1
ATOM 1388 C CA . ILE A 1 174 ? -14.960 1.884 14.876 1.00 97.69 174 ILE A CA 1
ATOM 1389 C C . ILE A 1 174 ? -15.002 3.151 15.738 1.00 97.69 174 ILE A C 1
ATOM 1391 O O . ILE A 1 174 ? -15.665 3.163 16.772 1.00 97.69 174 ILE A O 1
ATOM 1395 N N . LEU A 1 175 ? -14.312 4.220 15.332 1.00 97.19 175 LEU A N 1
ATOM 1396 C CA . LEU A 1 175 ? -14.340 5.491 16.057 1.00 97.19 175 LEU A CA 1
ATOM 1397 C C . LEU A 1 175 ? -15.743 6.100 16.096 1.00 97.19 175 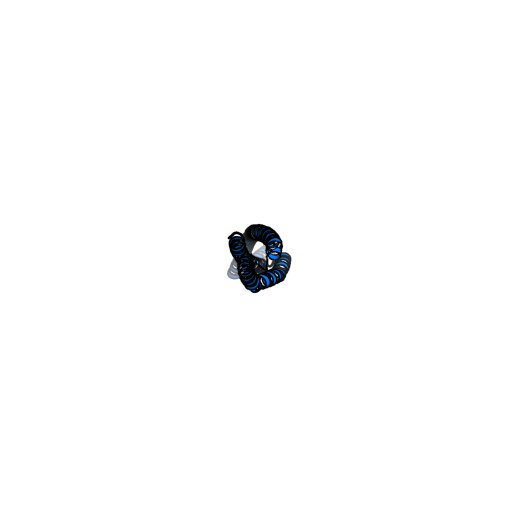LEU A C 1
ATOM 1399 O O . LEU A 1 175 ? -16.097 6.718 17.094 1.00 97.19 175 LEU A O 1
ATOM 1403 N N . GLU A 1 176 ? -16.545 5.929 15.048 1.00 96.69 176 GLU A N 1
ATOM 1404 C CA . GLU A 1 176 ? -17.932 6.389 15.032 1.00 96.69 176 GLU A CA 1
ATOM 1405 C C . GLU A 1 176 ? -18.806 5.616 16.031 1.00 96.69 176 GLU A C 1
ATOM 1407 O O . GLU A 1 176 ? -19.553 6.238 16.784 1.00 96.69 176 GLU A O 1
ATOM 1412 N N . ILE A 1 177 ? -18.666 4.285 16.102 1.00 95.19 177 ILE A N 1
ATOM 1413 C CA . ILE A 1 177 ? -19.360 3.450 17.103 1.00 95.19 177 ILE A CA 1
ATOM 1414 C C . ILE A 1 177 ? -18.996 3.880 18.525 1.00 95.19 177 ILE A C 1
ATOM 1416 O O . ILE A 1 177 ? -19.857 3.917 19.395 1.00 95.19 177 ILE A O 1
ATOM 1420 N N . LEU A 1 178 ? -17.722 4.202 18.756 1.00 92.88 178 LEU A N 1
ATOM 1421 C CA . LEU A 1 178 ? -17.209 4.586 20.071 1.00 92.88 178 LEU A CA 1
ATOM 1422 C C . LEU A 1 178 ? -17.617 6.003 20.514 1.00 92.88 178 LEU A C 1
ATOM 1424 O O . LEU A 1 178 ? -17.496 6.309 21.696 1.00 92.88 178 LEU A O 1
ATOM 1428 N N . LYS A 1 179 ? -18.037 6.870 19.583 1.00 89.12 179 LYS A N 1
ATOM 1429 C CA . LYS A 1 179 ? -18.464 8.255 19.863 1.00 89.12 179 LYS A CA 1
ATOM 1430 C C . LYS A 1 179 ? -19.968 8.398 20.096 1.00 89.12 179 LYS A C 1
ATOM 1432 O O . LYS A 1 179 ? -20.374 9.345 20.764 1.00 89.12 179 LYS A O 1
ATOM 1437 N N . LYS A 1 180 ? -20.771 7.525 19.483 1.00 80.19 180 LYS A N 1
ATOM 1438 C CA . LYS A 1 180 ? -22.199 7.363 19.798 1.00 80.19 180 LYS A CA 1
ATOM 1439 C C . LYS A 1 180 ? -22.330 6.686 21.151 1.00 80.19 180 LYS A C 1
ATOM 1441 O O . LYS A 1 180 ? -23.404 6.759 21.782 1.00 80.19 180 LYS A O 1
#